Protein AF-A0A932LHV1-F1 (afdb_monomer_lite)

Structure (mmCIF, N/CA/C/O backbone):
data_AF-A0A932LHV1-F1
#
_entry.id   AF-A0A932LHV1-F1
#
loop_
_atom_site.group_PDB
_atom_site.id
_atom_site.type_symbol
_atom_site.label_atom_id
_atom_site.label_alt_id
_atom_site.label_comp_id
_atom_site.label_asym_id
_atom_site.label_entity_id
_atom_site.label_seq_id
_atom_site.pdbx_PDB_ins_code
_atom_site.Cartn_x
_atom_site.Cartn_y
_atom_site.Cartn_z
_atom_site.occupancy
_atom_site.B_iso_or_equiv
_atom_site.auth_seq_id
_atom_site.auth_comp_id
_atom_site.auth_asym_id
_atom_site.auth_atom_id
_atom_site.pdbx_PDB_model_num
ATOM 1 N N . MET A 1 1 ? 0.343 16.077 0.748 1.00 80.31 1 MET A N 1
ATOM 2 C CA . MET A 1 1 ? -0.579 15.348 1.647 1.00 80.31 1 MET A CA 1
ATOM 3 C C . MET A 1 1 ? -0.405 13.866 1.343 1.00 80.31 1 MET A C 1
ATOM 5 O O . MET A 1 1 ? -0.374 13.549 0.162 1.00 80.31 1 MET A O 1
ATOM 9 N N . SER A 1 2 ? -0.194 13.003 2.344 1.00 91.94 2 SER A N 1
ATOM 10 C CA . SER A 1 2 ? 0.080 11.565 2.147 1.00 91.94 2 SER A CA 1
ATOM 11 C C . SER A 1 2 ? -0.996 10.715 2.836 1.00 91.94 2 SER A C 1
ATOM 13 O O . SER A 1 2 ? -1.378 11.075 3.947 1.00 91.94 2 SER A O 1
ATOM 15 N N . PRO A 1 3 ? -1.476 9.599 2.253 1.00 92.75 3 PRO A N 1
ATOM 16 C CA . PRO A 1 3 ? -2.471 8.730 2.893 1.00 92.75 3 PRO A CA 1
ATOM 17 C C . PRO A 1 3 ? -2.047 8.216 4.273 1.00 92.75 3 PRO A C 1
ATOM 19 O O . PRO A 1 3 ? -2.885 8.081 5.160 1.00 92.75 3 PRO A O 1
ATOM 22 N N . ILE A 1 4 ? -0.743 8.006 4.485 1.00 95.88 4 ILE A N 1
ATOM 23 C CA . ILE A 1 4 ? -0.209 7.488 5.752 1.00 95.88 4 ILE A CA 1
ATOM 24 C C . ILE A 1 4 ? -0.547 8.387 6.953 1.00 95.88 4 ILE A C 1
ATOM 26 O O . ILE A 1 4 ? -0.685 7.893 8.065 1.00 95.88 4 ILE A O 1
ATOM 30 N N . SER A 1 5 ? -0.762 9.695 6.742 1.00 96.50 5 SER A N 1
ATOM 31 C CA . SER A 1 5 ? -1.133 10.621 7.824 1.00 96.50 5 SER A CA 1
ATOM 32 C C . SER A 1 5 ? -2.585 10.486 8.298 1.00 96.50 5 SER A C 1
ATOM 34 O O . SER A 1 5 ? -2.980 11.196 9.217 1.00 96.50 5 SER A O 1
ATOM 36 N N . TYR A 1 6 ? -3.384 9.628 7.660 1.00 95.56 6 TYR A N 1
ATOM 37 C CA . TYR A 1 6 ? -4.796 9.395 7.986 1.00 95.56 6 TYR A CA 1
ATOM 38 C C . TYR A 1 6 ? -5.064 7.991 8.531 1.00 95.56 6 TYR A C 1
ATOM 40 O O . TYR A 1 6 ? -6.216 7.649 8.801 1.00 95.56 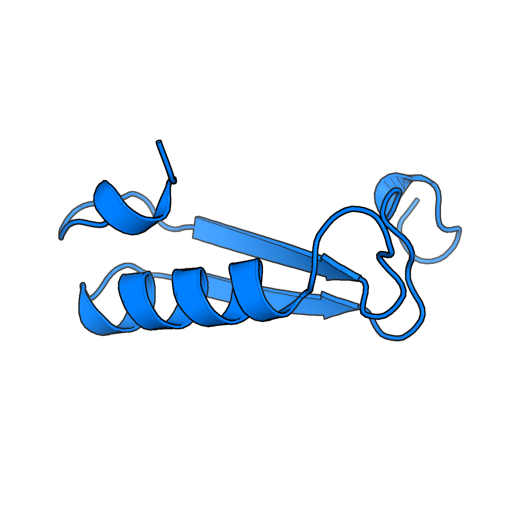6 TYR A O 1
ATOM 48 N N . VAL A 1 7 ? -4.021 7.177 8.695 1.00 96.69 7 VAL A N 1
ATOM 49 C CA . VAL A 1 7 ? -4.144 5.858 9.311 1.00 96.69 7 VAL A CA 1
ATOM 50 C C . VAL A 1 7 ? -4.577 6.026 10.765 1.00 96.69 7 VAL A C 1
ATOM 52 O O . VAL A 1 7 ? -3.960 6.762 11.534 1.00 96.69 7 VAL A O 1
ATOM 55 N N . ALA A 1 8 ? -5.657 5.347 11.139 1.00 96.12 8 ALA A N 1
ATOM 56 C CA . ALA A 1 8 ? -6.219 5.392 12.480 1.00 96.12 8 ALA A CA 1
ATOM 57 C C . ALA A 1 8 ? -6.927 4.075 12.814 1.00 96.12 8 ALA A C 1
ATOM 59 O O . ALA A 1 8 ? -7.361 3.339 11.924 1.00 96.12 8 ALA A O 1
ATOM 60 N N . ALA A 1 9 ? -7.085 3.803 14.110 1.00 93.81 9 ALA A N 1
ATOM 61 C CA . ALA A 1 9 ? -7.885 2.678 14.580 1.00 93.81 9 ALA A CA 1
ATOM 62 C C . ALA A 1 9 ? -9.333 2.789 14.064 1.00 93.81 9 ALA A C 1
ATOM 64 O O . ALA A 1 9 ? -9.932 3.865 14.093 1.00 93.81 9 ALA A O 1
ATOM 65 N N . GLY A 1 10 ? -9.899 1.671 13.600 1.00 93.06 10 GLY A N 1
ATOM 66 C CA . GLY A 1 10 ? -11.253 1.618 13.032 1.00 93.06 10 GLY A CA 1
ATOM 67 C C . GLY A 1 10 ? -11.329 1.837 11.518 1.00 93.06 10 GLY A C 1
ATOM 68 O O . GLY A 1 10 ? -12.430 1.835 10.968 1.00 93.06 10 GLY A O 1
ATOM 69 N N . PHE A 1 11 ? -10.189 1.989 10.836 1.00 96.81 11 PHE A N 1
ATOM 70 C CA . PHE A 1 11 ? -10.152 1.921 9.376 1.00 96.81 11 PHE A CA 1
ATOM 71 C C . PHE A 1 11 ? -10.687 0.555 8.892 1.00 96.81 11 PHE A C 1
ATOM 73 O O . PHE A 1 11 ? -10.456 -0.455 9.568 1.00 96.81 11 PHE A O 1
ATOM 80 N N . PRO A 1 12 ? -11.417 0.490 7.761 1.00 97.19 12 PRO A N 1
ATOM 81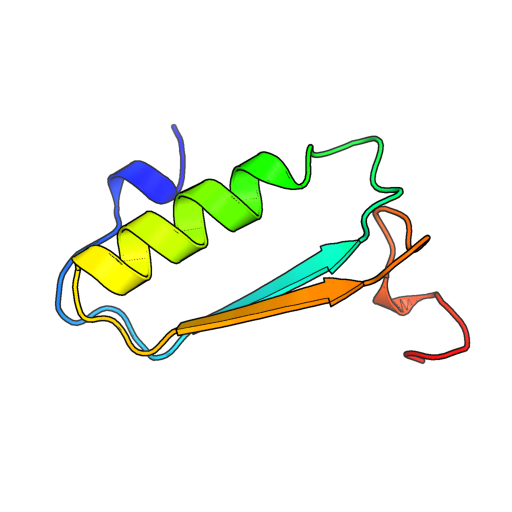 C CA . PRO A 1 12 ? -11.902 -0.781 7.235 1.00 97.19 12 PRO A CA 1
ATOM 82 C C . PRO A 1 12 ? -10.748 -1.737 6.895 1.00 97.19 12 PRO A C 1
ATOM 84 O O . PRO A 1 12 ? -9.643 -1.278 6.583 1.00 97.19 12 PRO A O 1
ATOM 87 N N . PRO A 1 13 ? -11.007 -3.060 6.888 1.00 98.06 13 PRO A N 1
ATOM 88 C CA . PRO A 1 13 ? -10.063 -4.029 6.352 1.00 98.06 13 PRO A CA 1
ATOM 89 C C . PRO A 1 13 ? -9.570 -3.605 4.969 1.00 98.06 13 PRO A C 1
ATOM 91 O O . PRO A 1 13 ? -10.372 -3.244 4.107 1.00 98.06 13 PRO A O 1
ATOM 94 N N . THR A 1 14 ? -8.255 -3.608 4.781 1.00 97.75 14 THR A N 1
ATOM 95 C CA . THR A 1 14 ? -7.605 -3.043 3.595 1.00 97.75 14 THR A CA 1
ATOM 96 C C . THR A 1 14 ? -6.683 -4.077 2.952 1.00 97.75 14 THR A C 1
ATOM 98 O O . THR A 1 14 ? -6.094 -4.911 3.635 1.00 97.75 14 THR A O 1
ATOM 101 N N . ILE A 1 15 ? -6.543 -4.014 1.631 1.00 97.69 15 ILE A N 1
ATOM 102 C CA . ILE A 1 15 ? -5.547 -4.768 0.866 1.00 97.69 15 ILE A CA 1
ATOM 103 C C . ILE A 1 15 ? -4.705 -3.792 0.047 1.00 97.69 15 ILE A C 1
ATOM 105 O O . ILE A 1 15 ? -5.233 -2.840 -0.531 1.00 97.69 15 ILE A O 1
ATOM 109 N N . LEU A 1 16 ? -3.398 -4.027 0.009 1.00 97.25 16 LEU A N 1
ATOM 110 C CA . LEU A 1 16 ? -2.449 -3.314 -0.836 1.00 97.25 16 LEU A CA 1
ATOM 111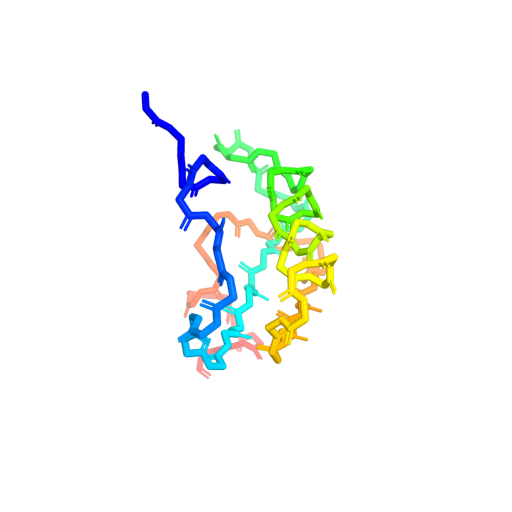 C C . LEU A 1 16 ? -1.862 -4.286 -1.863 1.00 97.25 16 LEU A C 1
ATOM 113 O O . LEU A 1 16 ? -1.440 -5.386 -1.512 1.00 97.25 16 LEU A O 1
ATOM 117 N N . LEU A 1 17 ? -1.813 -3.858 -3.122 1.00 95.38 17 LEU A N 1
ATOM 118 C CA . LEU A 1 17 ? -1.190 -4.569 -4.238 1.00 95.38 17 LEU A CA 1
ATOM 119 C C . LEU A 1 17 ? -0.129 -3.638 -4.833 1.00 95.38 17 LEU A C 1
ATOM 121 O O . LEU A 1 17 ? -0.435 -2.473 -5.092 1.00 95.38 17 LEU A O 1
ATOM 125 N N . HIS A 1 18 ? 1.108 -4.104 -5.007 1.00 95.94 18 HIS A N 1
ATOM 126 C CA . HIS A 1 18 ? 2.178 -3.266 -5.561 1.00 95.94 18 HIS A CA 1
ATOM 127 C C . HIS A 1 18 ? 3.217 -4.107 -6.313 1.00 95.94 18 HIS A C 1
ATOM 129 O O . HIS A 1 18 ? 3.693 -5.109 -5.785 1.00 95.94 18 HIS A O 1
ATOM 135 N N . GLY A 1 19 ? 3.583 -3.702 -7.530 1.00 94.88 19 GLY 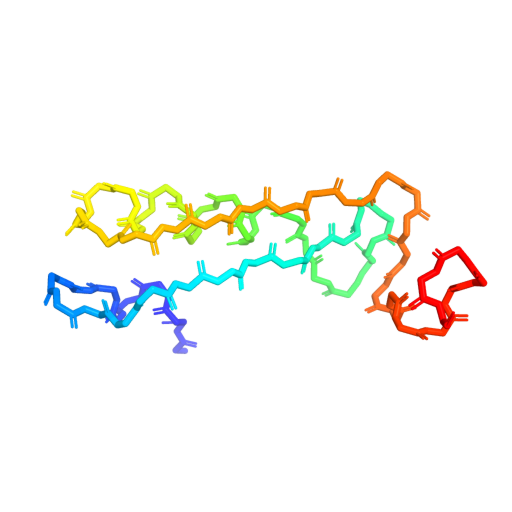A N 1
ATOM 136 C CA . GLY A 1 19 ? 4.582 -4.397 -8.346 1.00 94.88 19 GLY A CA 1
ATOM 137 C C . GLY A 1 19 ? 6.021 -3.938 -8.083 1.00 94.88 19 GLY A C 1
ATOM 138 O O . GLY A 1 19 ? 6.285 -2.742 -8.014 1.00 94.88 19 GLY A O 1
ATOM 139 N N . THR A 1 20 ? 6.983 -4.858 -7.957 1.00 96.00 20 THR A N 1
ATOM 140 C CA . THR A 1 20 ? 8.384 -4.491 -7.638 1.00 96.00 20 THR A CA 1
ATOM 141 C C . THR A 1 20 ? 9.123 -3.787 -8.775 1.00 96.00 20 THR A C 1
ATOM 143 O O . THR A 1 20 ? 10.162 -3.174 -8.534 1.00 96.00 20 THR A O 1
ATOM 146 N N . ALA A 1 21 ? 8.589 -3.831 -9.998 1.00 94.94 21 ALA A N 1
ATOM 147 C CA . ALA A 1 21 ? 9.110 -3.104 -11.153 1.00 94.94 21 ALA A CA 1
ATOM 148 C C . ALA A 1 21 ? 8.333 -1.802 -11.437 1.00 94.94 21 ALA A C 1
ATOM 150 O O . ALA A 1 21 ? 8.449 -1.241 -12.530 1.00 94.94 21 ALA A O 1
ATOM 151 N N . ASP A 1 22 ? 7.521 -1.314 -10.493 1.00 95.56 22 ASP A N 1
ATOM 152 C CA . ASP A 1 22 ? 6.905 0.008 -10.586 1.00 95.56 22 ASP A CA 1
ATOM 153 C C . ASP A 1 22 ? 7.981 1.106 -10.512 1.00 95.56 22 ASP A C 1
ATOM 155 O O . ASP A 1 22 ? 8.689 1.270 -9.520 1.00 95.56 22 ASP A O 1
ATOM 159 N N . THR A 1 23 ? 8.125 1.867 -11.598 1.00 95.50 23 THR A N 1
ATOM 160 C CA . THR A 1 23 ? 9.058 2.999 -11.682 1.00 95.50 23 THR A CA 1
ATOM 161 C C . THR A 1 23 ? 8.381 4.351 -11.452 1.00 95.50 23 THR A C 1
ATOM 163 O O . THR A 1 23 ? 9.055 5.380 -11.497 1.00 95.50 23 THR A O 1
ATOM 166 N N . MET A 1 24 ? 7.056 4.382 -11.284 1.00 96.38 24 MET A N 1
ATOM 167 C CA . MET A 1 24 ? 6.280 5.593 -11.010 1.00 96.38 24 MET A CA 1
ATOM 168 C C . MET A 1 24 ? 6.147 5.831 -9.509 1.00 96.38 24 MET A C 1
ATOM 170 O O . MET A 1 24 ? 6.281 6.969 -9.054 1.00 96.38 24 MET A O 1
ATOM 174 N N . ILE A 1 25 ? 5.895 4.767 -8.745 1.00 95.25 25 ILE A N 1
ATOM 175 C CA . ILE A 1 25 ? 5.751 4.819 -7.292 1.00 95.25 25 ILE A CA 1
ATOM 176 C C . ILE A 1 25 ? 6.667 3.756 -6.678 1.00 95.25 25 ILE A C 1
ATOM 178 O O . ILE A 1 25 ? 6.544 2.591 -7.030 1.00 95.25 25 ILE A O 1
ATOM 182 N N . PRO A 1 26 ? 7.567 4.119 -5.748 1.00 95.62 26 PRO A N 1
ATOM 183 C CA . PRO A 1 26 ? 8.400 3.135 -5.064 1.00 95.62 26 PRO A CA 1
ATOM 184 C C . PRO A 1 26 ? 7.568 2.194 -4.178 1.00 95.62 26 PRO A C 1
ATOM 186 O O . PRO A 1 26 ? 6.682 2.649 -3.441 1.00 95.62 26 PRO A O 1
ATOM 189 N N . VAL A 1 27 ? 7.898 0.899 -4.183 1.00 97.19 27 VAL A N 1
ATOM 190 C CA . VAL A 1 27 ? 7.221 -0.136 -3.376 1.00 97.19 27 VAL A CA 1
ATOM 191 C C . VAL A 1 27 ? 7.288 0.147 -1.873 1.00 97.19 27 VAL A C 1
ATOM 193 O O . VAL A 1 27 ? 6.387 -0.225 -1.115 1.00 97.19 27 VAL A O 1
ATOM 196 N N . GLU A 1 28 ? 8.305 0.890 -1.431 1.00 97.44 28 GLU A N 1
ATOM 197 C CA . GLU A 1 28 ? 8.483 1.330 -0.050 1.00 97.44 28 GLU A CA 1
ATOM 198 C C . GLU A 1 28 ? 7.291 2.141 0.464 1.00 97.44 28 GLU A C 1
ATOM 200 O O . GLU A 1 28 ? 6.997 2.086 1.656 1.00 97.44 28 GLU A O 1
ATOM 205 N N . ALA A 1 29 ? 6.566 2.845 -0.411 1.00 97.12 29 ALA A N 1
ATOM 206 C CA . ALA A 1 29 ? 5.357 3.562 -0.018 1.00 97.12 29 ALA A CA 1
ATOM 207 C C . ALA A 1 29 ? 4.264 2.600 0.485 1.00 97.12 29 ALA A C 1
ATOM 209 O O . ALA A 1 29 ? 3.632 2.864 1.511 1.00 97.12 29 ALA A O 1
ATOM 210 N N . SER A 1 30 ? 4.077 1.461 -0.192 1.00 97.81 30 SER A N 1
ATOM 211 C CA . SER A 1 30 ? 3.143 0.417 0.243 1.00 97.81 30 SER A CA 1
ATOM 212 C C . SER A 1 30 ? 3.633 -0.297 1.502 1.00 97.81 30 SER A C 1
ATOM 214 O O . SER A 1 30 ? 2.826 -0.558 2.391 1.00 97.81 30 SER A O 1
ATOM 216 N N . LEU A 1 31 ? 4.943 -0.559 1.620 1.00 98.19 31 LEU A N 1
ATOM 217 C CA . LEU A 1 31 ? 5.531 -1.158 2.827 1.00 98.19 31 LEU A CA 1
ATOM 218 C C . LEU A 1 31 ? 5.322 -0.267 4.061 1.00 98.19 31 LEU A C 1
ATOM 220 O O . LEU A 1 31 ? 4.890 -0.744 5.107 1.00 98.19 31 LEU A O 1
ATOM 224 N N . GLN A 1 32 ? 5.570 1.039 3.935 1.00 98.38 32 GLN A N 1
ATOM 225 C CA . GLN A 1 32 ? 5.368 1.998 5.024 1.00 98.38 32 GLN A CA 1
ATOM 226 C C . GLN A 1 32 ? 3.895 2.109 5.431 1.00 98.38 32 GLN A C 1
ATOM 228 O O . GLN A 1 32 ? 3.586 2.165 6.620 1.00 98.38 32 GLN A O 1
ATOM 233 N N . LEU A 1 33 ? 2.979 2.127 4.458 1.00 98.25 33 LEU A N 1
ATOM 234 C CA . LEU A 1 33 ? 1.546 2.187 4.739 1.00 98.25 33 LEU A CA 1
ATOM 235 C C . LEU A 1 33 ? 1.036 0.897 5.400 1.00 9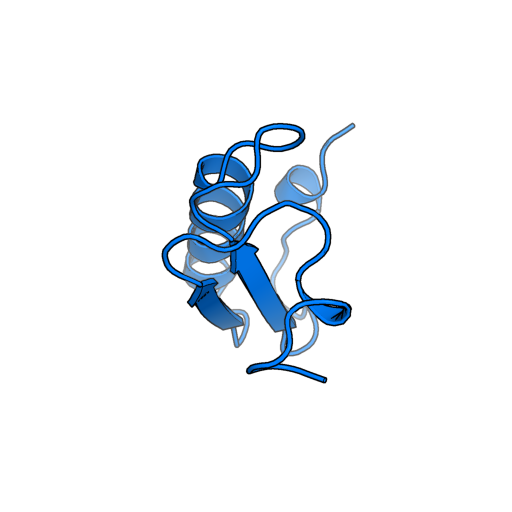8.25 33 LEU A C 1
ATOM 237 O O . LEU A 1 33 ? 0.224 0.971 6.322 1.00 98.25 33 LEU A O 1
ATOM 241 N N . TYR A 1 34 ? 1.535 -0.265 4.969 1.00 98.50 34 TYR A N 1
ATOM 242 C CA . TYR A 1 34 ? 1.241 -1.557 5.590 1.00 98.50 34 TYR A CA 1
ATOM 243 C C . TYR A 1 34 ? 1.646 -1.573 7.068 1.00 98.50 34 TYR A C 1
ATOM 245 O O . TYR A 1 34 ? 0.826 -1.914 7.920 1.00 98.50 34 TYR A O 1
ATOM 253 N N . GLU A 1 35 ? 2.871 -1.144 7.386 1.00 98.50 35 GLU A N 1
ATOM 254 C CA . GLU A 1 35 ? 3.341 -1.086 8.773 1.00 98.50 35 GLU A CA 1
ATOM 255 C C . GLU A 1 35 ? 2.510 -0.119 9.619 1.00 98.50 35 GLU A C 1
ATOM 257 O O . GLU A 1 35 ? 2.092 -0.480 10.718 1.00 98.50 35 GLU A O 1
ATOM 262 N N . ALA A 1 36 ? 2.169 1.059 9.087 1.00 98.25 36 ALA A N 1
ATOM 263 C CA . ALA A 1 36 ? 1.300 2.001 9.787 1.00 98.25 36 ALA A CA 1
ATOM 264 C C . ALA A 1 36 ? -0.083 1.397 10.099 1.00 98.25 36 ALA A C 1
ATOM 266 O O . ALA A 1 36 ? -0.585 1.539 11.217 1.00 98.25 36 ALA A O 1
ATOM 267 N N . PHE A 1 37 ? -0.707 0.694 9.143 1.00 98.44 37 PHE A N 1
ATOM 268 C CA . PHE A 1 37 ? -1.983 0.009 9.382 1.00 98.44 37 PHE A CA 1
ATOM 269 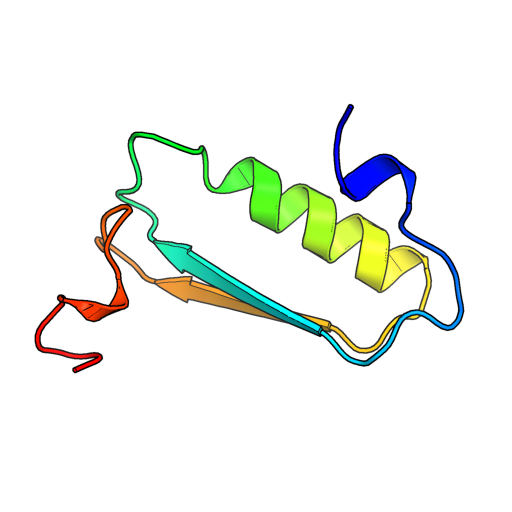C C . PHE A 1 37 ? -1.853 -1.128 10.398 1.00 98.44 37 PHE A C 1
ATOM 271 O O . PHE A 1 37 ? -2.702 -1.250 11.287 1.00 98.44 37 PHE A O 1
ATOM 278 N N . ARG A 1 38 ? -0.775 -1.920 10.311 1.00 98.00 38 ARG A N 1
ATOM 279 C CA . ARG A 1 38 ? -0.478 -3.006 11.253 1.00 98.00 38 ARG A CA 1
ATOM 280 C C . ARG A 1 38 ? -0.315 -2.472 12.678 1.00 98.00 38 ARG A C 1
ATOM 282 O O . ARG A 1 38 ? -0.879 -3.041 13.610 1.00 98.00 38 ARG A O 1
ATOM 289 N N . GLU A 1 39 ? 0.414 -1.372 12.854 1.00 98.12 39 GLU A N 1
ATOM 290 C CA . GLU A 1 39 ? 0.606 -0.704 14.148 1.00 98.12 39 GLU A CA 1
ATOM 291 C C . GLU A 1 39 ? -0.694 -0.106 14.703 1.00 98.12 39 GLU A C 1
ATOM 293 O O . GLU A 1 39 ? -0.934 -0.164 15.909 1.00 98.12 39 GLU A O 1
ATOM 298 N N . ALA A 1 40 ? -1.572 0.403 13.833 1.00 97.81 40 ALA A N 1
ATOM 299 C CA . ALA A 1 40 ? -2.893 0.908 14.209 1.00 97.81 40 ALA A CA 1
ATOM 300 C C . ALA A 1 40 ? -3.930 -0.198 14.504 1.00 97.81 40 ALA A C 1
ATOM 302 O O . ALA A 1 40 ? -5.073 0.112 14.852 1.00 97.81 40 ALA A O 1
ATOM 303 N N . GLY A 1 41 ? -3.560 -1.477 14.362 1.00 97.88 41 GLY A N 1
ATOM 304 C CA . GLY A 1 41 ? -4.445 -2.620 14.599 1.00 97.88 41 GLY A CA 1
ATOM 305 C C . GLY A 1 41 ? -5.534 -2.799 13.537 1.00 97.88 41 GLY A C 1
ATOM 306 O O . GLY A 1 41 ? -6.561 -3.421 13.810 1.00 97.88 41 GLY A O 1
ATOM 307 N N . VAL A 1 42 ? -5.339 -2.241 12.341 1.00 98.25 42 VAL A N 1
ATOM 308 C CA . VAL A 1 42 ? -6.264 -2.393 11.213 1.00 98.25 42 VAL A CA 1
ATOM 309 C C . VAL A 1 42 ? -5.990 -3.731 10.516 1.00 98.25 42 VAL A C 1
ATOM 311 O O . VAL A 1 42 ? -4.827 -4.031 10.240 1.00 98.25 42 VAL A O 1
ATOM 314 N N . PRO A 1 43 ? -7.019 -4.541 10.193 1.00 98.25 43 PRO A N 1
ATOM 315 C CA . PRO A 1 43 ? -6.838 -5.724 9.357 1.00 98.25 43 PRO A CA 1
ATOM 316 C C . PRO A 1 43 ? -6.291 -5.317 7.984 1.00 98.25 43 PRO A C 1
ATOM 318 O O . PRO A 1 43 ? -6.936 -4.563 7.254 1.00 98.25 43 PRO A O 1
ATOM 321 N N . ILE A 1 44 ? -5.095 -5.788 7.647 1.00 98.50 44 ILE A N 1
ATOM 322 C CA . ILE A 1 44 ? -4.366 -5.351 6.458 1.00 98.50 44 ILE A CA 1
ATOM 323 C C . ILE A 1 44 ? -3.677 -6.536 5.787 1.00 98.50 44 ILE A C 1
ATOM 325 O O . ILE A 1 44 ? -3.075 -7.378 6.454 1.00 98.50 44 ILE A O 1
ATOM 329 N N . GLU A 1 45 ? -3.735 -6.566 4.462 1.00 98.44 45 GLU A N 1
ATOM 330 C CA . GLU A 1 45 ? -2.932 -7.448 3.620 1.00 98.44 45 GLU A CA 1
ATOM 331 C C . GLU A 1 45 ? -2.050 -6.628 2.678 1.00 98.44 45 GLU A C 1
ATOM 333 O O . GLU A 1 45 ? -2.441 -5.555 2.214 1.00 98.44 45 GLU A O 1
ATOM 338 N N . LEU A 1 46 ? -0.867 -7.154 2.364 1.00 98.12 46 LEU A N 1
ATOM 339 C CA . LEU A 1 46 ? 0.024 -6.606 1.349 1.00 98.12 46 LEU A CA 1
ATOM 340 C C . LEU A 1 46 ? 0.507 -7.735 0.441 1.00 98.12 46 LEU A C 1
ATOM 342 O O . LEU A 1 46 ? 1.121 -8.691 0.912 1.00 98.12 46 LEU A O 1
ATOM 346 N N . HIS A 1 47 ? 0.285 -7.574 -0.860 1.00 96.25 47 HIS A N 1
ATOM 347 C CA . HIS A 1 47 ? 0.797 -8.467 -1.891 1.00 96.25 47 HIS A CA 1
ATOM 348 C C . HIS A 1 47 ? 1.777 -7.697 -2.770 1.00 96.25 47 HIS A C 1
ATOM 350 O O . HIS A 1 47 ? 1.408 -6.756 -3.478 1.00 96.25 47 HIS A O 1
ATOM 356 N N . VAL A 1 48 ? 3.043 -8.097 -2.690 1.00 95.88 48 VAL A N 1
ATOM 357 C CA . VAL A 1 48 ? 4.120 -7.546 -3.509 1.00 95.88 48 VAL A CA 1
ATOM 358 C C . VAL A 1 48 ? 4.313 -8.459 -4.715 1.00 95.88 48 VAL A C 1
ATOM 360 O O . VAL A 1 48 ? 4.628 -9.639 -4.561 1.00 95.88 48 VAL A O 1
ATOM 363 N N . LEU A 1 49 ? 4.078 -7.919 -5.908 1.00 93.56 49 LEU A N 1
ATOM 364 C CA . LEU A 1 49 ? 4.075 -8.667 -7.160 1.00 93.56 49 LEU A CA 1
ATOM 365 C C . LEU A 1 49 ? 5.442 -8.537 -7.839 1.00 93.56 49 LEU A C 1
ATOM 367 O O . LEU A 1 49 ? 5.809 -7.467 -8.328 1.00 93.56 49 LEU A O 1
ATOM 371 N N . GLU A 1 50 ? 6.211 -9.621 -7.852 1.00 93.12 50 GLU A N 1
ATOM 372 C CA . GLU A 1 50 ? 7.579 -9.601 -8.370 1.00 93.12 50 GLU A CA 1
ATOM 373 C C . GLU A 1 50 ? 7.623 -9.329 -9.882 1.00 93.12 50 GLU A C 1
ATOM 375 O O . GLU A 1 50 ? 6.928 -9.979 -10.659 1.00 93.12 50 GLU A O 1
ATOM 380 N N . GLY A 1 51 ? 8.442 -8.363 -10.308 1.00 92.56 51 GLY A N 1
ATOM 381 C CA . GLY A 1 51 ? 8.648 -8.007 -11.717 1.00 92.56 51 GLY A CA 1
ATOM 382 C C . GLY A 1 51 ? 7.486 -7.252 -12.374 1.00 92.56 51 GLY A C 1
ATOM 383 O O . GLY A 1 51 ? 7.586 -6.867 -13.540 1.00 92.56 51 GLY A O 1
ATOM 384 N N . VAL A 1 52 ? 6.397 -7.004 -11.645 1.00 93.25 52 VAL A N 1
ATOM 385 C CA . VAL A 1 52 ? 5.214 -6.313 -12.169 1.00 93.25 52 VAL A CA 1
ATOM 386 C C . VAL A 1 52 ? 5.430 -4.802 -12.141 1.00 93.25 52 VAL A C 1
ATOM 388 O O . VAL A 1 52 ? 5.953 -4.255 -11.172 1.00 93.25 52 VAL A O 1
ATOM 391 N N . THR A 1 53 ? 5.047 -4.125 -13.224 1.00 93.56 53 THR A N 1
ATOM 392 C CA . THR A 1 53 ? 5.146 -2.658 -13.355 1.00 93.56 53 THR A CA 1
ATOM 393 C C . THR A 1 53 ? 3.910 -1.955 -12.776 1.00 93.56 53 THR A C 1
ATOM 395 O O . THR A 1 53 ? 3.017 -2.609 -12.245 1.00 93.56 53 THR A O 1
ATOM 398 N N . HIS A 1 54 ? 3.823 -0.626 -12.900 1.00 92.75 54 HIS A N 1
ATOM 399 C CA . HIS A 1 54 ? 2.718 0.179 -12.357 1.00 92.75 54 HIS A CA 1
ATOM 400 C C . HIS A 1 54 ? 1.314 -0.311 -12.766 1.00 92.75 54 HIS A C 1
ATOM 402 O O . HIS A 1 54 ? 0.371 -0.250 -11.982 1.00 92.75 54 HIS A O 1
ATOM 408 N N . ILE A 1 55 ? 1.170 -0.809 -13.998 1.00 89.31 55 ILE A N 1
ATOM 409 C CA . ILE A 1 55 ? -0.105 -1.298 -14.536 1.00 89.31 55 ILE A CA 1
ATOM 410 C C . ILE A 1 55 ? -0.170 -2.815 -14.331 1.00 89.31 55 ILE A C 1
ATOM 412 O O . ILE A 1 55 ? 0.164 -3.595 -15.224 1.00 89.31 55 ILE A O 1
ATOM 416 N N . PHE A 1 56 ? -0.541 -3.232 -13.121 1.00 80.56 56 PHE A N 1
ATOM 417 C CA . PHE A 1 56 ? -0.580 -4.647 -12.736 1.00 80.56 56 PHE A CA 1
ATOM 418 C C . PHE A 1 56 ? -1.779 -5.406 -13.323 1.00 80.56 56 PHE A C 1
ATOM 420 O O . PHE A 1 56 ? -1.678 -6.599 -13.585 1.00 80.56 56 PHE A O 1
ATOM 427 N N . ASP A 1 57 ? -2.895 -4.724 -13.568 1.00 78.56 57 ASP A N 1
ATOM 428 C CA . ASP A 1 57 ? -4.156 -5.282 -14.075 1.00 78.56 57 ASP A CA 1
ATOM 429 C C . ASP A 1 57 ? -4.138 -5.585 -15.584 1.00 78.56 57 ASP A C 1
ATOM 431 O O . ASP A 1 57 ? -5.001 -6.294 -16.092 1.00 78.56 57 ASP A O 1
ATOM 435 N N . ALA A 1 58 ? -3.135 -5.084 -16.308 1.00 77.94 58 ALA A N 1
ATOM 436 C CA . ALA A 1 58 ? -2.887 -5.434 -17.707 1.00 77.94 58 ALA A CA 1
ATOM 437 C C . ALA A 1 58 ? -1.895 -6.600 -17.873 1.00 77.94 58 ALA A C 1
ATOM 439 O O . ALA A 1 58 ? -1.632 -7.037 -18.998 1.00 77.94 58 ALA A O 1
ATOM 440 N N . HIS A 1 59 ? -1.296 -7.079 -16.781 1.00 74.00 59 HIS A N 1
ATOM 441 C CA . HIS A 1 59 ? -0.336 -8.172 -16.824 1.00 74.00 59 HIS A CA 1
ATOM 442 C C . HIS A 1 59 ? -1.077 -9.507 -16.971 1.00 74.00 59 HIS A C 1
ATOM 444 O O . HIS A 1 59 ? -2.018 -9.781 -16.234 1.00 74.00 59 HIS A O 1
ATOM 450 N N . GLN A 1 60 ? -0.656 -10.346 -17.924 1.00 72.00 60 GLN A N 1
ATOM 451 C CA . GLN A 1 60 ? -1.407 -11.542 -18.351 1.00 72.00 60 GLN A CA 1
ATOM 452 C C . GLN A 1 60 ? -1.691 -12.541 -17.224 1.00 72.00 60 GLN A C 1
ATOM 454 O O . GLN A 1 60 ? -2.693 -13.244 -17.276 1.00 72.00 60 GLN A O 1
ATOM 459 N N . ASP A 1 61 ? -0.835 -12.576 -16.206 1.00 74.12 61 ASP A N 1
ATOM 460 C CA . ASP A 1 61 ? -1.006 -13.453 -15.045 1.00 74.12 61 ASP A CA 1
ATOM 461 C C . ASP A 1 61 ? -2.087 -12.966 -14.055 1.00 74.12 61 ASP A C 1
ATOM 463 O O . ASP A 1 61 ? -2.474 -13.715 -13.160 1.00 74.12 61 ASP A O 1
ATOM 467 N N . PHE A 1 62 ? -2.569 -11.726 -14.201 1.00 68.50 62 PHE A N 1
ATOM 468 C CA . PHE A 1 62 ? -3.529 -11.072 -13.300 1.00 68.50 62 PHE A CA 1
ATOM 469 C C . PHE A 1 62 ? -4.786 -10.536 -14.017 1.00 68.50 62 PHE A C 1
ATOM 471 O O . PHE A 1 62 ? -5.610 -9.887 -13.368 1.00 68.50 62 PHE A O 1
ATOM 478 N N . ALA A 1 63 ? -4.921 -10.789 -15.325 1.00 58.81 63 ALA A N 1
ATOM 479 C CA . ALA A 1 63 ? -6.047 -10.372 -16.170 1.00 58.81 63 ALA A CA 1
ATOM 480 C C . ALA A 1 63 ? -7.185 -11.407 -16.223 1.00 58.81 63 ALA A C 1
ATOM 482 O O . ALA A 1 63 ? -6.897 -12.625 -16.168 1.00 58.81 63 ALA A O 1
#

Foldseek 3Di:
DAVLVVQAAPPAAEEAEEECAAPPDHCVSVVSSQVSNVVRVHNYYYDYHYPAYPCNCPDPVND

Radius of gyration: 12.62 Å; chains: 1; bounding box: 21×29×33 Å

pLDDT: mean 93.0, std 8.42, range [58.81, 98.5]

Secondary structure (DSSP, 8-state):
--GGGG--TTPPPEEEEEETT-SSS-THHHHHHHHHHHHTT--EEEEEETT--S--TTSTTT-

Sequence (63 aa):
MSPISYVAAGFPPTILLHGTADTMIPVEASLQLYEAFREAGVPIELHVLEGVTHIFDAHQDFA